Protein AF-A0A942RH30-F1 (afdb_monomer)

Radius of gyration: 14.17 Å; Cα contacts (8 Å, |Δi|>4): 50; chains: 1; bounding box: 28×28×33 Å

Solvent-accessible surface area (backbone atoms only — not comparable to full-atom values): 4620 Å² total; per-residue (Å²): 126,65,76,52,77,48,82,45,81,48,84,49,102,52,104,56,82,48,85,45,80,44,68,56,72,62,91,86,80,87,80,93,76,68,85,88,49,97,72,85,80,92,73,57,81,76,58,53,77,79,54,92,70,56,84,76,55,62,67,78,74,71,126

Sequence (63 aa):
MRVTAAIIFHDHKLLIVIELLAYLAEWVDGEIRALEHDDVKWVTVAELDDYEFLPADLRLWAD

pLDDT: mean 78.17, std 15.56, range [44.47, 95.38]

Secondary structure (DSSP, 8-state):
--EEEEEEEEE-SSS-EEEEEEEEE---SS----SS-S------TGGGGGS---TTGGGGS--

Mean predicted aligned error: 8.35 Å

Foldseek 3Di:
DDWDKDWDWDDDPDPDTDIDIDIDDDDDDDDDDDPPDPDDDDDDPVCVVVDDDDPRCVVVPDD

Structure (mmCIF, N/CA/C/O backbone):
data_AF-A0A942RH30-F1
#
_entry.id   AF-A0A942RH30-F1
#
loop_
_atom_site.group_PDB
_atom_site.id
_atom_site.type_symbol
_atom_site.label_atom_id
_atom_site.label_alt_id
_atom_site.label_comp_id
_atom_site.label_asym_id
_atom_site.label_entity_id
_atom_site.label_seq_id
_atom_site.pdbx_PDB_ins_code
_atom_site.Cartn_x
_atom_site.Cartn_y
_atom_site.Cartn_z
_atom_site.occupancy
_atom_site.B_iso_or_equiv
_atom_site.auth_seq_id
_atom_site.auth_comp_id
_atom_site.auth_asym_id
_atom_site.auth_atom_id
_atom_site.pdbx_PDB_model_num
ATOM 1 N N . MET A 1 1 ? 3.015 4.369 15.396 1.00 50.06 1 MET A N 1
ATOM 2 C CA . MET A 1 1 ? 3.533 3.775 14.149 1.00 50.06 1 MET A CA 1
ATOM 3 C C . MET A 1 1 ? 4.775 2.963 14.489 1.00 50.06 1 MET A C 1
ATOM 5 O O . MET A 1 1 ? 5.787 3.549 14.854 1.00 50.06 1 MET A O 1
ATOM 9 N N . ARG A 1 2 ? 4.685 1.630 14.475 1.00 49.03 2 ARG A N 1
ATOM 10 C CA . ARG A 1 2 ? 5.869 0.760 14.454 1.00 49.03 2 ARG A CA 1
ATOM 11 C C . ARG A 1 2 ? 6.165 0.501 12.979 1.00 49.03 2 ARG A C 1
ATOM 13 O O . ARG A 1 2 ? 5.235 0.203 12.240 1.00 49.03 2 ARG A O 1
ATOM 20 N N . VAL A 1 3 ? 7.406 0.709 12.553 1.00 52.66 3 VAL A N 1
ATOM 21 C CA . VAL A 1 3 ? 7.796 0.624 11.142 1.00 52.66 3 VAL A CA 1
ATOM 22 C C . VAL A 1 3 ? 8.929 -0.374 11.018 1.00 52.66 3 VAL A C 1
ATOM 24 O O . VAL A 1 3 ? 9.965 -0.210 1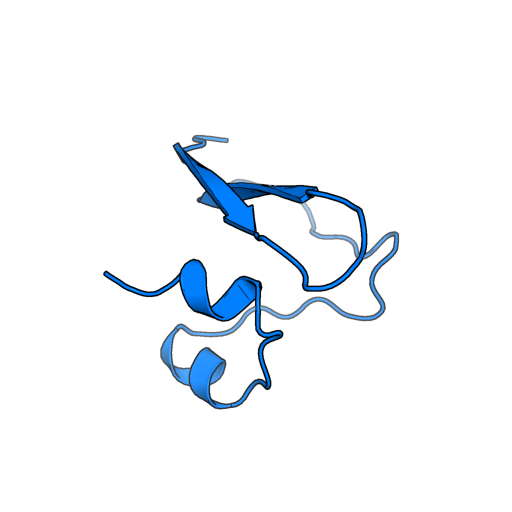1.663 1.00 52.66 3 VAL A O 1
ATOM 27 N N . THR A 1 4 ? 8.740 -1.381 10.177 1.00 66.50 4 THR A N 1
ATOM 28 C CA . THR A 1 4 ? 9.834 -2.211 9.675 1.00 66.50 4 THR A CA 1
ATOM 29 C C . THR A 1 4 ? 10.007 -1.872 8.201 1.00 66.50 4 THR A C 1
ATOM 31 O O . THR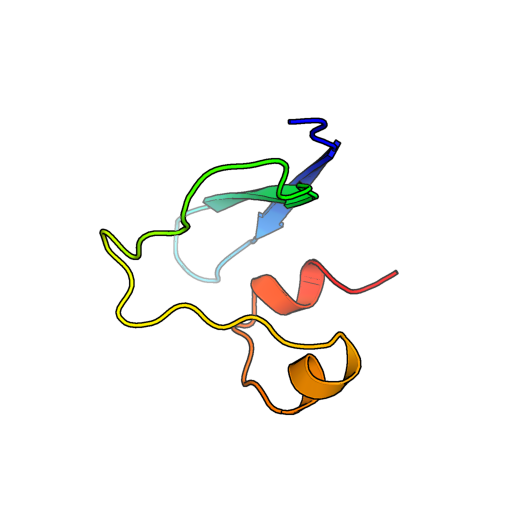 A 1 4 ? 9.039 -1.905 7.445 1.00 66.50 4 THR A O 1
ATOM 34 N N . ALA A 1 5 ? 11.218 -1.468 7.817 1.00 59.00 5 ALA A N 1
ATOM 35 C CA . ALA A 1 5 ? 11.543 -1.074 6.452 1.00 59.00 5 ALA A CA 1
ATOM 36 C C . ALA A 1 5 ? 12.243 -2.224 5.722 1.00 59.00 5 ALA A C 1
ATOM 38 O O . ALA A 1 5 ? 13.157 -2.835 6.277 1.00 59.00 5 ALA A O 1
ATOM 39 N N . ALA A 1 6 ? 11.848 -2.466 4.477 1.00 65.88 6 ALA A N 1
ATOM 40 C CA . ALA A 1 6 ? 12.615 -3.239 3.511 1.00 65.88 6 ALA A CA 1
ATOM 41 C C . ALA A 1 6 ? 13.103 -2.282 2.413 1.00 65.88 6 ALA A C 1
ATOM 43 O O . ALA A 1 6 ? 12.336 -1.453 1.918 1.00 65.88 6 ALA A O 1
ATOM 44 N N . ILE A 1 7 ? 14.385 -2.375 2.057 1.00 60.41 7 ILE A N 1
ATOM 45 C CA . ILE A 1 7 ? 14.970 -1.615 0.944 1.00 60.41 7 ILE A CA 1
ATOM 46 C C . ILE A 1 7 ? 15.014 -2.548 -0.260 1.00 60.41 7 ILE A C 1
ATOM 48 O O . ILE A 1 7 ? 15.655 -3.599 -0.192 1.00 60.41 7 ILE A O 1
ATOM 52 N N . ILE A 1 8 ? 14.352 -2.168 -1.354 1.00 64.19 8 ILE A N 1
ATOM 53 C CA . ILE A 1 8 ? 14.375 -2.923 -2.607 1.00 64.19 8 ILE A CA 1
ATOM 54 C C . ILE A 1 8 ? 14.942 -2.039 -3.714 1.00 64.19 8 ILE A C 1
ATOM 56 O O . ILE A 1 8 ? 14.451 -0.947 -3.993 1.00 64.19 8 ILE A O 1
ATOM 60 N N . PHE A 1 9 ? 15.980 -2.538 -4.381 1.00 59.38 9 PHE A N 1
ATOM 61 C CA . PHE A 1 9 ? 16.520 -1.911 -5.582 1.00 59.38 9 PHE A CA 1
ATOM 62 C C . PHE A 1 9 ? 15.830 -2.499 -6.807 1.00 59.38 9 PHE A C 1
ATOM 64 O O . PHE A 1 9 ? 15.852 -3.718 -7.001 1.00 59.38 9 PHE A O 1
ATOM 71 N N . HIS A 1 10 ? 15.252 -1.641 -7.648 1.00 57.94 10 HIS A N 1
ATOM 72 C CA . HIS A 1 10 ? 14.731 -2.062 -8.941 1.00 57.94 10 HIS A CA 1
ATOM 73 C C . HIS A 1 10 ? 15.570 -1.486 -10.077 1.00 57.94 10 HIS A C 1
ATOM 75 O O . HIS A 1 10 ? 15.622 -0.276 -10.296 1.00 57.94 10 HIS A O 1
ATOM 81 N N . ASP A 1 11 ? 16.192 -2.378 -10.843 1.00 55.69 11 ASP A N 1
ATOM 82 C CA . ASP A 1 11 ? 16.842 -2.033 -12.103 1.00 55.69 11 ASP A CA 1
ATOM 83 C C . ASP A 1 11 ? 15.768 -1.994 -13.197 1.00 55.69 11 ASP A C 1
ATOM 85 O O . ASP A 1 11 ? 15.257 -3.026 -13.646 1.00 55.69 11 ASP A O 1
ATOM 89 N N . HIS A 1 12 ? 15.304 -0.798 -13.549 1.00 54.84 12 HIS A N 1
ATOM 90 C CA . HIS A 1 12 ? 14.509 -0.631 -14.757 1.00 54.84 12 HIS A CA 1
ATOM 91 C C . HIS A 1 12 ? 15.466 -0.653 -15.948 1.00 54.84 12 HIS A C 1
ATOM 93 O O . HIS A 1 12 ? 16.491 0.007 -15.921 1.00 54.84 12 HIS A O 1
ATOM 99 N N . LYS A 1 13 ? 15.096 -1.292 -17.065 1.00 58.19 13 LYS A N 1
ATOM 100 C CA . LYS A 1 13 ? 15.835 -1.193 -18.348 1.00 58.19 13 LYS A CA 1
ATOM 101 C C . LYS A 1 13 ? 15.873 0.236 -18.948 1.00 58.19 13 LYS A C 1
ATOM 103 O O . LYS A 1 13 ? 16.169 0.408 -20.128 1.00 58.19 13 LYS A O 1
ATOM 108 N N . LEU A 1 14 ? 15.518 1.248 -18.162 1.00 55.50 14 LEU A N 1
ATOM 109 C CA . LEU A 1 14 ? 15.638 2.672 -18.433 1.00 55.50 14 LEU A CA 1
ATOM 110 C C . LEU A 1 14 ? 16.937 3.166 -17.777 1.00 55.50 14 LEU A C 1
ATOM 112 O O . LEU A 1 14 ? 17.392 2.597 -16.799 1.00 55.50 14 LEU A O 1
ATOM 116 N N . LEU A 1 15 ? 17.546 4.227 -18.304 1.00 60.12 15 LEU A N 1
ATOM 117 C CA . LEU A 1 15 ? 18.877 4.747 -17.927 1.00 60.12 15 LEU A CA 1
ATOM 118 C C . LEU A 1 15 ? 19.017 5.277 -16.471 1.00 60.12 15 LEU A C 1
ATOM 120 O O . LEU A 1 15 ? 19.909 6.076 -16.196 1.00 60.12 15 LEU A O 1
ATOM 124 N N . ILE A 1 16 ? 18.136 4.888 -15.548 1.00 67.88 16 ILE A N 1
ATOM 125 C CA . ILE A 1 16 ? 18.007 5.418 -14.189 1.00 67.88 16 ILE A CA 1
ATOM 126 C C . ILE A 1 16 ? 17.694 4.294 -13.201 1.00 67.88 16 ILE A C 1
ATOM 128 O O . ILE A 1 16 ? 16.778 3.501 -13.407 1.00 67.88 16 ILE A O 1
ATOM 132 N N . VAL A 1 17 ? 18.448 4.281 -12.103 1.00 72.50 17 VAL A N 1
ATOM 133 C CA . VAL A 1 17 ? 18.216 3.418 -10.941 1.00 72.50 17 VAL A CA 1
ATOM 134 C C . VAL A 1 17 ? 17.237 4.119 -10.008 1.00 72.50 17 VAL A C 1
ATOM 136 O O . VAL A 1 17 ? 17.394 5.310 -9.736 1.00 72.50 17 VAL A O 1
ATOM 139 N N . ILE A 1 18 ? 16.248 3.380 -9.511 1.00 76.25 18 ILE A N 1
ATOM 140 C CA . ILE A 1 18 ? 15.274 3.873 -8.535 1.00 76.25 18 ILE A CA 1
ATOM 141 C C . ILE A 1 18 ? 15.409 3.031 -7.263 1.00 76.25 18 ILE A C 1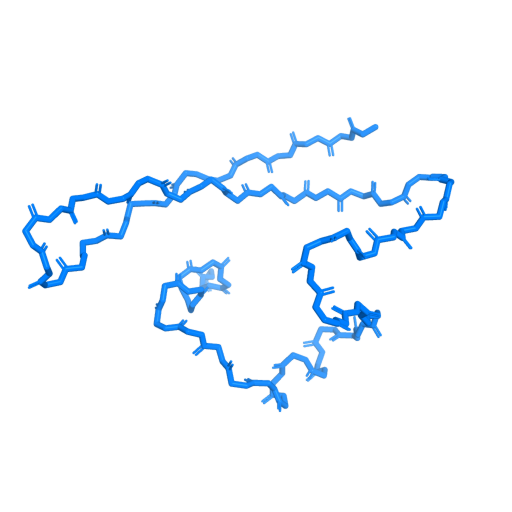
ATOM 143 O O . ILE A 1 18 ? 15.477 1.801 -7.320 1.00 76.25 18 ILE A O 1
ATOM 147 N N . GLU A 1 19 ? 15.478 3.704 -6.116 1.00 80.12 19 GLU A N 1
ATOM 148 C CA . GLU A 1 19 ? 15.436 3.078 -4.795 1.00 80.12 19 GLU A CA 1
ATOM 149 C C . GLU A 1 19 ? 13.989 3.082 -4.297 1.00 80.12 19 GLU A C 1
ATOM 151 O O . GLU A 1 19 ? 13.387 4.145 -4.133 1.00 80.12 19 GLU A O 1
ATOM 156 N N . LEU A 1 20 ? 13.421 1.892 -4.090 1.00 80.25 20 LEU A N 1
ATOM 157 C CA . LEU A 1 20 ? 12.073 1.724 -3.561 1.00 80.25 20 LEU A CA 1
ATOM 158 C C . LEU A 1 20 ? 12.166 1.362 -2.077 1.00 80.25 20 LEU A C 1
ATOM 160 O O . LEU A 1 20 ? 12.810 0.384 -1.688 1.00 80.25 20 LEU A O 1
ATOM 164 N N . LEU A 1 21 ? 11.508 2.165 -1.244 1.00 82.81 21 LEU A N 1
ATOM 165 C CA . LEU A 1 21 ? 11.422 1.957 0.197 1.00 82.81 21 LEU A CA 1
ATOM 166 C C . LEU A 1 21 ? 10.022 1.457 0.531 1.00 82.81 21 LEU A C 1
ATOM 168 O O . LEU A 1 21 ? 9.043 2.177 0.336 1.00 82.81 21 LEU A O 1
ATOM 172 N N . ALA A 1 22 ? 9.935 0.236 1.048 1.00 82.75 22 ALA A N 1
ATOM 173 C CA . ALA A 1 22 ? 8.677 -0.344 1.484 1.00 82.75 22 ALA A CA 1
ATOM 174 C C . ALA A 1 22 ? 8.619 -0.422 3.005 1.00 82.75 22 ALA A C 1
ATOM 176 O O . ALA A 1 22 ? 9.583 -0.810 3.672 1.00 82.75 22 ALA A O 1
ATOM 177 N N . TYR A 1 23 ? 7.464 -0.063 3.553 1.00 82.19 23 TYR A N 1
ATOM 178 C CA . TYR A 1 23 ? 7.237 -0.007 4.987 1.00 82.19 23 TYR A CA 1
ATOM 179 C C . TYR A 1 23 ? 6.056 -0.892 5.354 1.00 82.19 23 TYR A C 1
ATOM 181 O O . TYR A 1 23 ? 4.934 -0.647 4.917 1.00 82.19 23 TYR A O 1
ATOM 189 N N . LEU A 1 24 ? 6.300 -1.885 6.210 1.00 85.44 24 LEU A N 1
ATOM 190 C CA . LEU A 1 24 ? 5.215 -2.583 6.883 1.00 85.44 24 LEU A CA 1
ATOM 191 C C . LEU A 1 24 ? 4.739 -1.702 8.039 1.00 85.44 24 LEU A C 1
ATOM 193 O O . LEU A 1 24 ? 5.494 -1.434 8.981 1.00 85.44 24 LEU A O 1
ATOM 197 N N . ALA A 1 25 ? 3.502 -1.227 7.936 1.00 86.19 25 ALA A N 1
ATOM 198 C CA . ALA A 1 25 ? 2.897 -0.303 8.881 1.00 86.19 25 ALA A CA 1
ATOM 199 C C . ALA A 1 25 ? 1.575 -0.854 9.423 1.00 86.19 25 ALA A C 1
ATOM 201 O O . ALA A 1 25 ? 0.850 -1.579 8.749 1.00 86.19 25 ALA A O 1
ATOM 202 N N . GLU A 1 26 ? 1.263 -0.461 10.653 1.00 89.75 26 GLU A N 1
ATOM 203 C CA . GLU A 1 26 ? -0.002 -0.750 11.321 1.00 89.75 26 GLU A CA 1
ATOM 204 C C . GLU A 1 26 ? -0.810 0.546 11.440 1.00 89.75 26 GLU A C 1
ATOM 206 O O . GLU A 1 26 ? -0.277 1.581 11.866 1.00 89.75 26 GLU A O 1
ATOM 211 N N . TRP A 1 27 ? -2.090 0.494 11.069 1.00 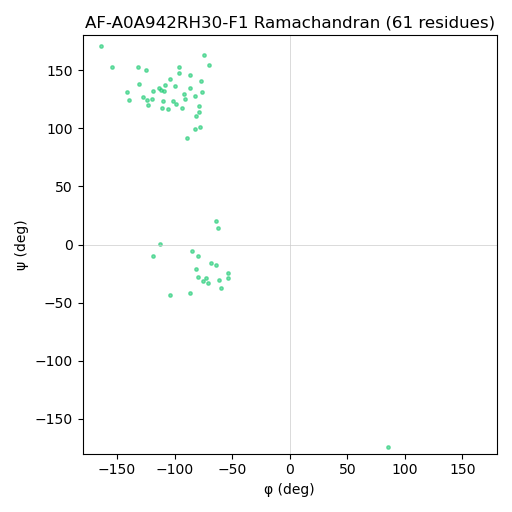90.75 27 TRP A N 1
ATOM 212 C CA . TRP A 1 27 ? -3.018 1.602 11.276 1.00 90.75 27 TRP A CA 1
ATOM 213 C C . TRP A 1 27 ? -3.491 1.611 12.733 1.00 90.75 27 TRP A C 1
ATOM 215 O O . TRP A 1 27 ? -4.067 0.637 13.207 1.00 90.75 27 TRP A O 1
ATOM 225 N N . VAL A 1 28 ? -3.205 2.703 13.448 1.00 93.25 28 VAL A N 1
ATOM 226 C CA . VAL A 1 28 ? -3.455 2.816 14.898 1.00 93.25 28 VAL A CA 1
ATOM 227 C C . VAL A 1 28 ? -4.685 3.671 15.204 1.00 93.25 28 VAL A C 1
ATOM 229 O O . VAL A 1 28 ? -5.463 3.315 16.082 1.00 93.25 28 VAL A O 1
ATOM 232 N N . ASP A 1 29 ? -4.839 4.806 14.519 1.00 93.94 29 ASP A N 1
ATOM 233 C CA . ASP A 1 29 ? -5.942 5.758 14.704 1.00 93.94 29 ASP A CA 1
ATOM 234 C C . ASP A 1 29 ? -6.018 6.726 13.498 1.00 93.94 29 ASP A C 1
ATOM 236 O O . ASP A 1 29 ? -5.111 6.752 12.657 1.00 93.94 29 A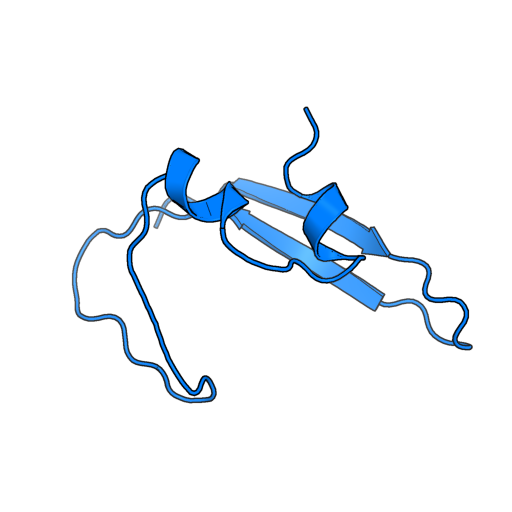SP A O 1
ATOM 240 N N . GLY A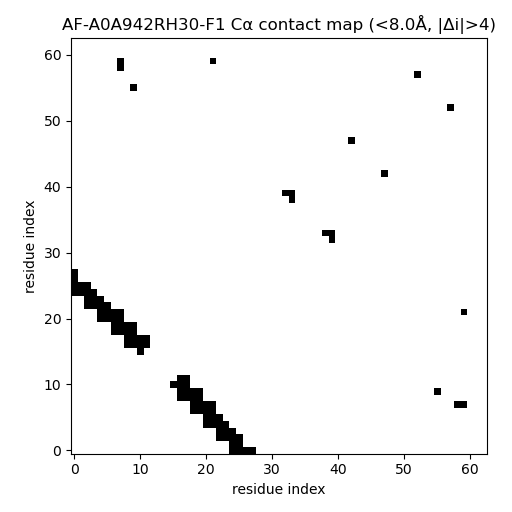 1 30 ? -7.073 7.539 13.419 1.00 93.81 30 GLY A N 1
ATOM 241 C CA . GLY A 1 30 ? -7.304 8.549 12.379 1.00 93.81 30 GLY A CA 1
ATOM 242 C C . GLY A 1 30 ? -7.978 8.002 11.119 1.00 93.81 30 GLY A C 1
ATOM 243 O O . GLY A 1 30 ? -8.366 6.846 11.072 1.00 93.81 30 GLY A O 1
ATOM 244 N N . GLU A 1 31 ? -8.117 8.824 10.079 1.00 92.44 31 GLU A N 1
ATOM 245 C CA . GLU A 1 31 ? -8.741 8.435 8.803 1.00 92.44 31 GLU A CA 1
ATOM 246 C C . GLU A 1 31 ? -7.710 8.436 7.670 1.00 92.44 31 GLU A C 1
ATOM 248 O O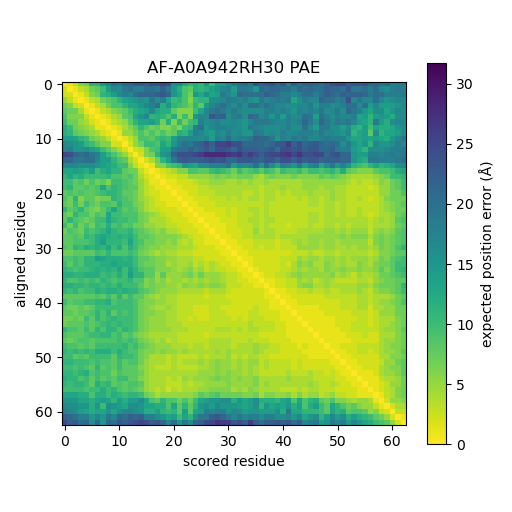 . GLU A 1 31 ? -6.959 9.403 7.516 1.00 92.44 31 GLU A O 1
ATOM 253 N N . ILE A 1 32 ? -7.706 7.392 6.834 1.00 91.06 32 ILE A N 1
ATOM 254 C CA . ILE A 1 32 ? -6.901 7.382 5.607 1.00 91.06 32 ILE A CA 1
ATOM 255 C C . ILE A 1 32 ? -7.586 8.256 4.553 1.00 91.06 32 ILE A C 1
ATOM 257 O O . ILE A 1 32 ? -8.784 8.123 4.305 1.00 91.06 32 ILE A O 1
ATOM 261 N N . ARG A 1 33 ? -6.816 9.149 3.922 1.00 91.50 33 ARG A N 1
ATOM 262 C CA . ARG A 1 33 ? -7.291 10.041 2.856 1.00 91.50 33 ARG A CA 1
ATOM 263 C C . ARG A 1 33 ? -6.389 9.924 1.636 1.00 91.50 33 ARG A C 1
ATOM 265 O O . ARG A 1 33 ? -5.177 10.093 1.748 1.00 91.50 33 ARG A O 1
ATOM 272 N N . ALA A 1 34 ? -6.992 9.670 0.481 1.00 90.88 34 ALA A N 1
ATOM 273 C CA . ALA A 1 34 ? -6.300 9.650 -0.799 1.00 90.88 34 ALA A CA 1
ATOM 274 C C . ALA A 1 34 ? -6.063 11.100 -1.262 1.00 90.88 34 ALA A C 1
ATOM 276 O O . ALA A 1 34 ? -6.999 11.779 -1.675 1.00 90.88 34 ALA A O 1
ATOM 277 N N . LEU A 1 35 ? -4.839 11.613 -1.092 1.00 92.62 35 LEU A N 1
ATOM 278 C CA . LEU A 1 35 ? -4.492 12.983 -1.506 1.00 92.62 35 LEU A CA 1
ATOM 279 C C . LEU A 1 35 ? -4.062 13.050 -2.975 1.00 92.62 35 LEU A C 1
ATOM 281 O O . LEU A 1 35 ? -4.453 13.974 -3.681 1.00 92.62 35 LEU A O 1
ATOM 285 N N . GLU A 1 36 ? -3.271 12.070 -3.416 1.00 93.75 36 GLU A N 1
ATOM 286 C CA . GLU A 1 36 ? -2.743 11.969 -4.788 1.00 93.75 36 GLU A CA 1
ATOM 287 C C . GLU A 1 36 ? -3.200 10.695 -5.512 1.00 93.75 36 GLU A C 1
ATOM 289 O O . GLU A 1 36 ? -2.987 10.555 -6.712 1.00 93.75 36 GLU A O 1
ATOM 294 N N . HIS A 1 37 ? -3.817 9.761 -4.786 1.00 90.75 37 HIS A N 1
ATOM 295 C CA . HIS A 1 37 ? -4.320 8.509 -5.342 1.00 90.75 37 HIS A CA 1
ATOM 296 C C . HIS A 1 37 ? -5.809 8.621 -5.665 1.00 90.75 37 HIS A C 1
ATOM 298 O O . HIS A 1 37 ? -6.553 9.290 -4.949 1.00 90.75 37 HIS A O 1
ATOM 304 N N . ASP A 1 38 ? -6.239 7.913 -6.706 1.00 91.69 38 ASP A N 1
ATOM 305 C CA . ASP A 1 38 ? -7.639 7.906 -7.138 1.00 91.69 38 ASP A CA 1
ATOM 306 C C . ASP A 1 38 ? -8.557 7.112 -6.192 1.00 91.69 38 ASP A C 1
ATOM 308 O O . ASP A 1 38 ? -9.747 7.412 -6.093 1.00 91.69 38 ASP A O 1
ATOM 312 N N . ASP A 1 39 ? -8.030 6.094 -5.502 1.00 91.31 39 ASP A N 1
ATOM 313 C CA . ASP A 1 39 ? -8.813 5.197 -4.646 1.00 91.31 39 ASP A CA 1
ATOM 314 C C . ASP A 1 39 ? -7.957 4.568 -3.533 1.00 91.31 39 ASP A C 1
ATOM 316 O O . ASP A 1 39 ? -6.747 4.386 -3.686 1.00 91.31 39 ASP A O 1
ATOM 320 N N . VAL A 1 40 ? -8.596 4.218 -2.413 1.00 91.94 40 VAL A N 1
ATOM 321 C CA . VAL A 1 40 ? -7.994 3.481 -1.292 1.00 91.94 40 VAL A CA 1
ATOM 322 C C . VAL A 1 40 ? -8.995 2.455 -0.778 1.00 91.94 40 VAL A C 1
ATOM 324 O O . VAL A 1 40 ? -10.104 2.799 -0.366 1.00 91.94 40 VAL A O 1
ATOM 327 N N . LYS A 1 41 ? -8.575 1.187 -0.741 1.00 91.50 41 LYS A N 1
ATOM 328 C CA . LYS A 1 41 ? -9.402 0.060 -0.304 1.00 91.50 41 LYS A CA 1
ATOM 329 C C . LYS A 1 41 ? -8.666 -0.797 0.714 1.00 91.50 41 LYS A C 1
ATOM 331 O O . LYS A 1 41 ? -7.486 -1.093 0.550 1.00 91.50 41 LYS A O 1
ATOM 336 N N . TRP A 1 42 ? -9.393 -1.221 1.741 1.00 91.94 42 TRP A N 1
ATOM 337 C CA . TRP A 1 42 ? -8.963 -2.316 2.601 1.00 91.94 42 TRP A CA 1
ATOM 338 C C . TRP A 1 42 ? -9.315 -3.632 1.925 1.00 91.94 42 TRP A C 1
ATOM 340 O O . TRP A 1 42 ? -10.468 -3.833 1.547 1.00 91.94 42 TRP A O 1
ATOM 350 N N . VAL A 1 43 ? -8.327 -4.508 1.797 1.00 93.50 43 VAL A N 1
ATOM 351 C CA . VAL A 1 43 ? -8.473 -5.842 1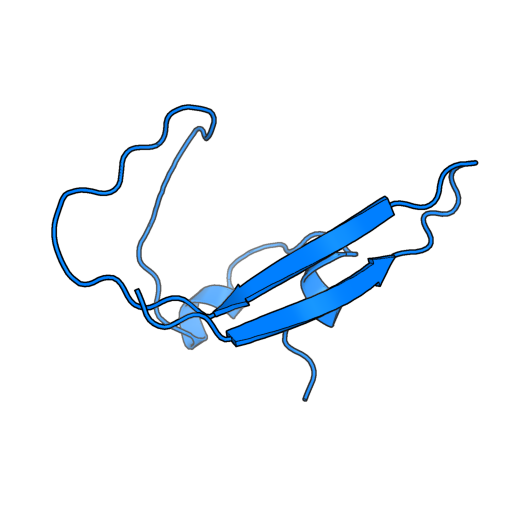.216 1.00 93.50 43 VAL A CA 1
ATOM 352 C C . VAL A 1 43 ? -7.813 -6.866 2.129 1.00 93.50 43 VAL A C 1
ATOM 354 O O . VAL A 1 43 ? -6.898 -6.558 2.896 1.00 93.50 43 VAL A O 1
ATOM 357 N N . THR A 1 44 ? -8.306 -8.090 2.072 1.00 94.06 44 THR A N 1
ATOM 358 C CA . THR A 1 44 ? -7.679 -9.259 2.677 1.00 94.06 44 THR A CA 1
ATOM 359 C C . THR A 1 44 ? -6.458 -9.687 1.866 1.00 94.06 44 THR A C 1
ATOM 361 O O . THR A 1 44 ? -6.303 -9.330 0.702 1.00 94.06 44 THR A O 1
ATOM 364 N N . VAL A 1 45 ? -5.593 -10.506 2.470 1.00 89.75 45 VAL A N 1
ATOM 365 C CA . VAL A 1 45 ? -4.410 -11.045 1.778 1.00 89.75 45 VAL A CA 1
ATOM 366 C C . VAL A 1 45 ? -4.800 -11.863 0.542 1.00 89.75 45 VAL A C 1
ATOM 368 O O . VAL A 1 45 ? -4.120 -11.775 -0.467 1.00 89.75 45 VAL A O 1
ATOM 371 N N . ALA A 1 46 ? -5.900 -12.620 0.600 1.00 92.75 46 ALA A N 1
ATOM 372 C CA . ALA A 1 46 ? -6.356 -13.437 -0.527 1.00 92.75 46 ALA A CA 1
ATOM 373 C C . ALA A 1 46 ? -6.919 -12.594 -1.683 1.00 92.75 46 ALA A C 1
ATOM 375 O O . ALA A 1 46 ? -6.747 -12.954 -2.838 1.00 92.75 46 ALA A O 1
ATOM 376 N N . GLU A 1 47 ? -7.555 -11.458 -1.384 1.00 95.38 47 GLU A N 1
ATOM 377 C CA . GLU A 1 47 ? -8.061 -10.537 -2.412 1.00 95.38 47 GLU A CA 1
ATOM 378 C C . GLU A 1 47 ? -6.931 -9.841 -3.182 1.00 95.38 47 GLU A C 1
ATOM 380 O O . GLU A 1 47 ? -7.184 -9.302 -4.252 1.00 95.38 47 GLU A O 1
ATOM 385 N N . LEU A 1 48 ? -5.683 -9.855 -2.690 1.00 90.56 48 LEU A N 1
ATOM 386 C CA . LEU A 1 48 ? -4.544 -9.311 -3.438 1.00 90.56 48 LEU A CA 1
ATOM 387 C C . LEU A 1 48 ? -4.317 -10.052 -4.762 1.00 90.56 48 LEU A C 1
ATOM 389 O O . LEU A 1 48 ? -3.902 -9.418 -5.729 1.00 90.56 48 LEU A O 1
ATOM 393 N N . ASP A 1 49 ? -4.644 -11.345 -4.831 1.00 90.06 49 ASP A N 1
ATOM 394 C CA . ASP A 1 49 ? -4.506 -12.154 -6.049 1.00 90.06 49 ASP A CA 1
ATOM 395 C C . ASP A 1 49 ? -5.416 -11.666 -7.195 1.00 90.06 49 ASP A C 1
ATOM 397 O O . ASP A 1 49 ? -5.172 -11.985 -8.360 1.00 90.06 49 ASP A O 1
ATOM 401 N N . ASP A 1 50 ? -6.439 -10.861 -6.884 1.00 94.19 50 ASP A N 1
ATOM 402 C CA . ASP A 1 50 ? -7.366 -10.289 -7.865 1.00 94.19 50 ASP A CA 1
ATOM 403 C C . ASP A 1 50 ? -6.841 -8.989 -8.512 1.00 94.19 50 ASP A C 1
ATOM 405 O O . ASP A 1 50 ? -7.473 -8.455 -9.430 1.00 94.19 50 ASP A O 1
ATOM 409 N N . TYR A 1 51 ? -5.697 -8.459 -8.059 1.00 90.75 51 TYR A N 1
ATOM 410 C CA . TYR A 1 51 ? -5.115 -7.210 -8.559 1.00 90.75 51 TYR A CA 1
ATOM 411 C C . TYR A 1 51 ? -3.918 -7.448 -9.486 1.00 90.75 51 TYR A C 1
ATOM 413 O O . TYR A 1 51 ? -3.065 -8.303 -9.255 1.00 90.75 51 TYR A O 1
ATOM 421 N N . GLU A 1 52 ? -3.812 -6.628 -10.535 1.00 91.00 52 GLU A N 1
ATOM 422 C CA . GLU A 1 52 ? -2.623 -6.600 -11.388 1.00 91.00 52 GLU A CA 1
ATOM 423 C C . GLU A 1 52 ? -1.536 -5.737 -10.736 1.00 91.00 52 GLU A C 1
ATOM 425 O O . GLU A 1 52 ? -1.657 -4.514 -10.645 1.00 91.00 52 GLU A O 1
ATOM 430 N N . PHE A 1 53 ? -0.461 -6.380 -10.285 1.00 87.19 53 PHE A N 1
ATOM 431 C CA . PHE A 1 53 ? 0.692 -5.696 -9.710 1.00 87.19 53 PHE A CA 1
ATOM 432 C C . PHE A 1 53 ? 1.703 -5.276 -10.772 1.00 87.19 53 PHE A C 1
ATOM 434 O O . PHE A 1 53 ? 1.949 -5.993 -11.747 1.00 87.19 53 PHE A O 1
ATOM 441 N N . LEU A 1 54 ? 2.359 -4.132 -10.555 1.00 84.50 54 LEU A N 1
ATOM 442 C CA . LEU A 1 54 ? 3.455 -3.724 -11.423 1.00 84.50 54 LEU A CA 1
ATOM 443 C C . LEU A 1 54 ? 4.665 -4.645 -11.197 1.00 84.50 54 LEU A C 1
ATOM 445 O O . LEU A 1 54 ? 4.855 -5.170 -10.096 1.00 84.50 54 LEU A O 1
ATOM 449 N N . PRO A 1 55 ? 5.554 -4.805 -12.199 1.00 82.50 55 PRO A N 1
ATOM 450 C CA . PRO A 1 55 ? 6.729 -5.668 -12.072 1.00 82.50 55 PRO A CA 1
ATOM 451 C C . PRO A 1 55 ? 7.605 -5.369 -10.851 1.00 82.50 55 PRO A C 1
ATOM 453 O O . PRO A 1 55 ? 8.262 -6.274 -10.337 1.00 82.50 55 PRO A O 1
ATOM 456 N N . ALA A 1 56 ? 7.615 -4.110 -10.400 1.00 79.06 56 ALA A N 1
ATOM 457 C CA . ALA A 1 56 ? 8.401 -3.700 -9.250 1.00 79.06 56 ALA A CA 1
ATOM 458 C C . ALA A 1 56 ? 7.816 -4.144 -7.917 1.00 79.06 56 ALA A C 1
ATOM 460 O O . ALA A 1 56 ? 8.568 -4.454 -6.992 1.00 79.06 56 ALA A O 1
ATOM 461 N N . ASP A 1 57 ? 6.495 -4.238 -7.849 1.00 83.25 57 ASP A N 1
ATOM 462 C CA . ASP A 1 57 ? 5.819 -4.569 -6.615 1.00 83.25 57 ASP A CA 1
ATOM 463 C C . ASP A 1 57 ? 5.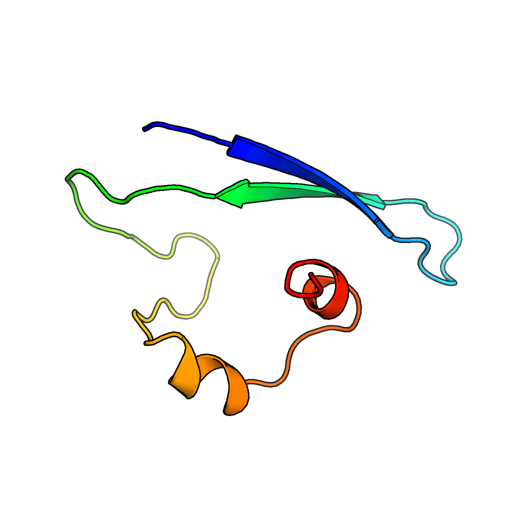871 -6.085 -6.361 1.00 83.25 57 ASP A C 1
ATOM 465 O O . ASP A 1 57 ? 5.996 -6.502 -5.217 1.00 83.25 57 ASP A O 1
ATOM 469 N N . LEU A 1 58 ? 5.944 -6.924 -7.410 1.00 79.94 58 LEU A N 1
ATOM 470 C CA . LEU A 1 58 ? 6.070 -8.392 -7.297 1.00 79.94 58 LEU A CA 1
ATOM 471 C C . LEU A 1 58 ? 7.239 -8.866 -6.412 1.00 79.94 58 LEU A C 1
ATOM 473 O O . LEU A 1 58 ? 7.200 -9.974 -5.881 1.00 79.94 58 LEU A O 1
ATOM 477 N N . ARG A 1 59 ? 8.293 -8.053 -6.249 1.00 67.75 59 ARG A N 1
ATOM 478 C CA . ARG A 1 59 ? 9.443 -8.385 -5.388 1.00 67.75 59 ARG A CA 1
ATOM 479 C C . ARG A 1 59 ? 9.198 -8.138 -3.898 1.00 67.75 59 ARG A C 1
ATOM 481 O O . ARG A 1 59 ? 10.027 -8.557 -3.099 1.00 67.75 59 ARG A O 1
ATOM 488 N N . LEU A 1 60 ? 8.103 -7.475 -3.529 1.00 62.72 60 LEU A N 1
ATOM 489 C CA . LEU A 1 60 ? 7.774 -7.138 -2.142 1.00 62.72 60 LEU A CA 1
ATOM 490 C C . LEU A 1 60 ? 7.134 -8.294 -1.363 1.00 62.72 60 LEU A C 1
ATOM 492 O O . LEU A 1 60 ? 7.177 -8.271 -0.137 1.00 62.72 60 LEU A O 1
ATOM 496 N N . TRP A 1 61 ? 6.555 -9.286 -2.047 1.00 58.25 61 TRP A N 1
ATOM 497 C CA . TRP A 1 61 ? 5.768 -10.360 -1.414 1.00 58.25 61 TRP A CA 1
ATOM 498 C C . TRP A 1 61 ? 6.396 -11.753 -1.505 1.00 58.25 61 TRP A C 1
ATOM 500 O O . TRP A 1 61 ? 5.799 -12.720 -1.039 1.00 58.25 61 TRP A O 1
ATOM 510 N N . ALA A 1 62 ? 7.569 -11.874 -2.127 1.00 44.47 62 ALA A N 1
ATOM 511 C CA . ALA A 1 62 ? 8.265 -13.146 -2.277 1.00 44.47 62 ALA A CA 1
ATOM 512 C C . ALA A 1 62 ? 9.189 -13.399 -1.074 1.00 44.47 62 ALA A C 1
ATOM 514 O O . ALA A 1 62 ? 10.349 -12.983 -1.096 1.00 44.47 62 ALA A O 1
ATOM 515 N N . ASP A 1 63 ? 8.658 -14.084 -0.059 1.00 44.69 63 ASP A N 1
ATOM 516 C CA . ASP A 1 63 ? 9.448 -14.926 0.854 1.00 44.69 63 ASP A CA 1
ATOM 517 C C . ASP A 1 63 ? 9.573 -16.350 0.278 1.00 44.69 63 ASP A C 1
ATOM 519 O O . ASP A 1 63 ? 8.530 -16.935 -0.107 1.00 44.69 63 ASP A O 1
#